Protein AF-A0A1B3PP76-F1 (afdb_monomer_lite)

Secondary structure (DSSP, 8-state):
-----S-TT-SS-GGG-HHHHHHHHHHHHH---HHHHSPTTTTHHHHHHHHHS-EEEEEETTEEEEEES-HHHHHHHHHHHHHHHHHHHHHHT--HHHHHHHHHHHHHTT--

Foldseek 3Di:
DDDDDDCPVPPDDLLPDVVSLVVLCVVCVVDLQCLPPDDFPPCSLVVSLSSPADWDWDDDPPDIDIDGPDPVRSVVSLVSSLVSNCVVCVVPVNDPVRSVVSSVRSVVSPDD

Structure (mmCIF, N/CA/C/O backbone):
data_AF-A0A1B3PP76-F1
#
_entry.id   AF-A0A1B3PP76-F1
#
loop_
_atom_site.group_PDB
_atom_site.id
_atom_site.type_symbol
_atom_site.label_atom_id
_atom_site.label_alt_id
_atom_site.label_comp_id
_atom_site.label_asym_id
_atom_site.label_entity_id
_atom_site.label_seq_id
_atom_site.pdbx_PDB_ins_code
_atom_site.Cartn_x
_atom_site.Cartn_y
_atom_site.Cartn_z
_atom_site.occupancy
_atom_site.B_iso_or_equiv
_atom_site.auth_seq_id
_atom_site.auth_comp_id
_atom_site.auth_asym_id
_atom_site.auth_atom_id
_atom_site.pdbx_PDB_model_num
ATOM 1 N N . MET A 1 1 ? 9.028 4.376 9.061 1.00 67.00 1 MET A N 1
ATOM 2 C CA . MET A 1 1 ? 9.323 4.254 7.620 1.00 67.00 1 MET A CA 1
ATOM 3 C C . MET A 1 1 ? 9.813 2.838 7.383 1.00 67.00 1 MET A C 1
ATOM 5 O O . MET A 1 1 ? 10.667 2.395 8.139 1.00 67.00 1 MET A O 1
ATOM 9 N N . ILE A 1 2 ? 9.229 2.115 6.427 1.00 84.75 2 ILE A N 1
ATOM 10 C CA . ILE A 1 2 ? 9.733 0.795 6.024 1.00 84.75 2 ILE A CA 1
ATOM 11 C C . ILE A 1 2 ? 10.855 0.996 5.006 1.00 84.75 2 ILE A C 1
ATOM 13 O O . ILE A 1 2 ? 10.766 1.895 4.173 1.00 84.75 2 ILE A O 1
ATOM 17 N N . GLN A 1 3 ? 11.913 0.197 5.098 1.00 87.44 3 GLN A N 1
ATOM 18 C CA . GLN A 1 3 ? 13.045 0.247 4.177 1.00 87.44 3 GLN A CA 1
ATOM 19 C C . GLN A 1 3 ? 13.223 -1.119 3.528 1.00 87.44 3 GLN A C 1
ATOM 21 O O . GLN A 1 3 ? 13.145 -2.147 4.199 1.00 87.44 3 GLN A O 1
ATOM 26 N N . VAL A 1 4 ? 13.461 -1.115 2.220 1.00 91.88 4 VAL A N 1
ATOM 27 C CA . VAL A 1 4 ? 13.782 -2.309 1.438 1.00 91.88 4 VAL A CA 1
ATOM 28 C C . VAL A 1 4 ? 15.200 -2.112 0.926 1.00 91.88 4 VAL A C 1
ATOM 30 O O . VAL A 1 4 ? 15.452 -1.179 0.172 1.00 91.88 4 VAL A O 1
ATOM 33 N N . LEU A 1 5 ? 16.127 -2.941 1.400 1.00 92.94 5 LEU A N 1
ATOM 34 C CA . LEU A 1 5 ? 17.564 -2.809 1.144 1.00 92.94 5 LEU A CA 1
ATOM 35 C C . LEU A 1 5 ? 18.060 -3.940 0.238 1.00 92.94 5 LEU A C 1
ATOM 37 O O . LEU A 1 5 ? 17.400 -4.974 0.121 1.00 92.94 5 LEU A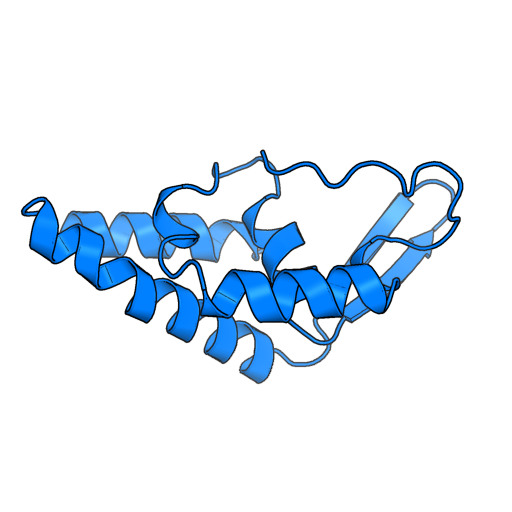 O 1
ATOM 41 N N . GLY A 1 6 ? 19.239 -3.759 -0.365 1.00 94.81 6 GLY A N 1
ATOM 42 C CA . GLY A 1 6 ? 19.883 -4.778 -1.203 1.00 94.81 6 GLY A CA 1
ATOM 43 C C . GLY A 1 6 ? 19.538 -4.687 -2.691 1.00 94.81 6 GLY A C 1
ATOM 44 O O . GLY A 1 6 ? 20.003 -5.516 -3.468 1.00 94.81 6 GLY A O 1
ATOM 45 N N . TYR A 1 7 ? 18.773 -3.669 -3.088 1.00 94.88 7 TYR A N 1
ATOM 46 C CA . TYR A 1 7 ? 18.441 -3.360 -4.484 1.00 94.88 7 TYR A CA 1
ATOM 47 C C . TYR A 1 7 ? 19.105 -2.061 -4.962 1.00 94.88 7 TYR A C 1
ATOM 49 O O . TYR A 1 7 ? 18.756 -1.544 -6.012 1.00 94.88 7 TYR A O 1
ATOM 57 N N . ASP A 1 8 ? 20.093 -1.544 -4.225 1.00 93.00 8 ASP A N 1
ATOM 58 C CA . ASP A 1 8 ? 20.751 -0.255 -4.496 1.00 93.00 8 ASP A CA 1
ATOM 59 C C . ASP A 1 8 ? 21.472 -0.202 -5.857 1.00 93.00 8 ASP A C 1
ATOM 61 O O . ASP A 1 8 ? 21.746 0.872 -6.386 1.00 93.00 8 ASP A O 1
ATOM 65 N N . SER A 1 9 ? 21.808 -1.368 -6.422 1.00 94.94 9 SER A N 1
ATOM 66 C CA . SER A 1 9 ? 22.409 -1.505 -7.758 1.00 94.94 9 SER A CA 1
ATOM 67 C C . SER A 1 9 ? 21.392 -1.817 -8.864 1.00 94.94 9 SER A C 1
ATOM 69 O O . SER A 1 9 ? 21.775 -1.878 -10.033 1.00 94.94 9 SER A O 1
ATOM 71 N N . ASP A 1 10 ? 20.118 -2.045 -8.527 1.00 95.25 10 ASP A N 1
ATOM 72 C CA . ASP A 1 10 ? 19.048 -2.212 -9.511 1.00 95.25 10 ASP A CA 1
ATOM 73 C C . ASP A 1 10 ? 18.562 -0.829 -9.971 1.00 95.25 10 ASP A C 1
ATOM 75 O O . ASP A 1 10 ? 18.354 0.079 -9.173 1.00 95.25 10 ASP A O 1
ATOM 79 N N . HIS A 1 11 ? 18.404 -0.652 -11.280 1.00 92.62 11 HIS A N 1
ATOM 80 C CA . HIS A 1 11 ? 17.971 0.617 -11.875 1.00 92.62 11 HIS A CA 1
ATOM 81 C C . HIS A 1 11 ? 16.442 0.781 -11.872 1.00 92.62 11 HIS A C 1
ATOM 83 O O . HIS A 1 11 ? 15.919 1.840 -12.235 1.00 92.62 11 HIS A O 1
ATOM 89 N N . ARG A 1 12 ? 15.716 -0.289 -11.544 1.00 94.88 12 ARG A N 1
ATOM 90 C CA . ARG A 1 12 ? 14.260 -0.310 -11.435 1.00 94.88 12 ARG A CA 1
ATOM 91 C C . ARG A 1 12 ? 13.831 0.217 -10.070 1.00 94.88 12 ARG A C 1
ATOM 93 O O . ARG A 1 12 ? 14.505 -0.008 -9.070 1.00 94.88 12 ARG A O 1
ATOM 100 N N . GLU A 1 13 ? 12.669 0.855 -10.014 1.00 94.88 13 GLU A N 1
ATOM 101 C CA . GLU A 1 13 ? 12.03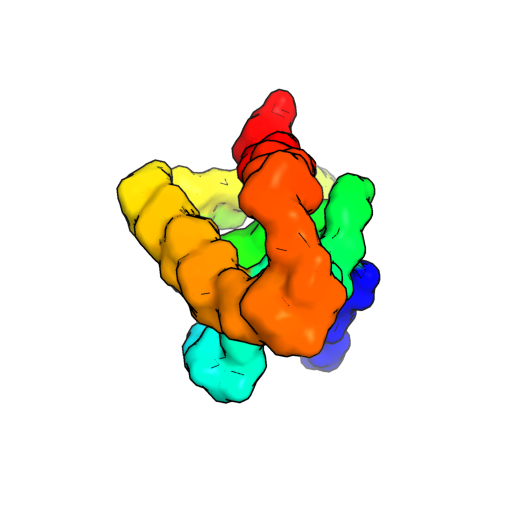2 1.135 -8.728 1.00 94.88 13 GLU A CA 1
ATOM 102 C C . GLU A 1 13 ? 11.568 -0.173 -8.082 1.00 94.88 13 GLU A C 1
ATOM 104 O O . GLU A 1 13 ? 11.219 -1.132 -8.773 1.00 94.88 13 GLU A O 1
ATOM 109 N N . LEU A 1 14 ? 11.463 -0.204 -6.751 1.00 96.69 14 LEU A N 1
ATOM 110 C CA . LEU A 1 14 ? 11.039 -1.399 -6.004 1.00 96.69 14 LEU A CA 1
ATOM 111 C C . LEU A 1 14 ? 9.726 -2.006 -6.534 1.00 96.69 14 LEU A C 1
ATOM 113 O O . LEU A 1 14 ? 9.573 -3.225 -6.588 1.00 96.69 14 LEU A O 1
ATOM 117 N N . ALA A 1 15 ? 8.788 -1.158 -6.965 1.00 96.50 15 ALA A N 1
ATOM 118 C CA . ALA A 1 15 ? 7.498 -1.575 -7.509 1.00 96.50 15 ALA A CA 1
ATOM 119 C C . ALA A 1 15 ? 7.567 -2.213 -8.909 1.00 96.50 15 ALA A C 1
ATOM 121 O O . ALA A 1 15 ? 6.569 -2.784 -9.348 1.00 96.50 15 ALA A O 1
ATOM 122 N N . GLU A 1 16 ? 8.712 -2.155 -9.590 1.00 96.81 16 GLU A N 1
ATOM 123 C CA . GLU A 1 16 ? 8.988 -2.820 -10.871 1.00 96.81 16 GLU A CA 1
ATOM 124 C C . GLU A 1 16 ? 9.790 -4.123 -10.702 1.00 96.81 16 GLU A C 1
ATOM 126 O O . GLU A 1 16 ? 9.954 -4.869 -11.670 1.00 96.81 16 GLU A O 1
ATOM 131 N N . ILE A 1 17 ? 10.284 -4.420 -9.494 1.00 97.69 17 ILE A N 1
ATOM 132 C CA . ILE A 1 17 ? 11.088 -5.614 -9.209 1.00 97.69 17 ILE A CA 1
ATOM 133 C C . ILE A 1 17 ? 10.159 -6.773 -8.793 1.00 97.69 17 ILE A C 1
ATOM 135 O O . ILE A 1 17 ? 9.549 -6.715 -7.719 1.00 97.69 17 ILE A O 1
ATOM 139 N N . PRO A 1 18 ? 10.020 -7.844 -9.606 1.00 96.94 18 PRO A N 1
ATOM 140 C CA . PRO A 1 18 ? 9.039 -8.900 -9.355 1.00 96.94 18 PRO A CA 1
ATOM 141 C C . PRO A 1 18 ? 9.222 -9.622 -8.018 1.00 96.94 18 PRO A C 1
ATOM 143 O O . PRO A 1 18 ? 8.228 -9.885 -7.341 1.00 96.94 18 PRO A O 1
ATOM 146 N N . GLU A 1 19 ? 10.458 -9.922 -7.605 1.00 97.62 19 GLU A N 1
ATOM 147 C CA . GLU A 1 19 ? 10.705 -10.601 -6.330 1.00 97.62 19 GLU A CA 1
ATOM 148 C C . GLU A 1 19 ? 10.333 -9.745 -5.112 1.00 97.6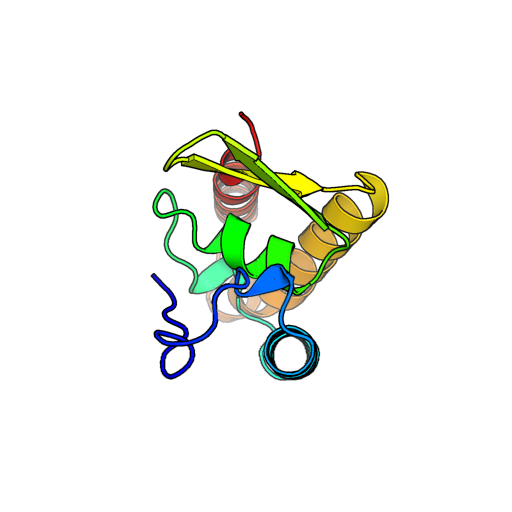2 19 GLU A C 1
ATOM 150 O O . GLU A 1 19 ? 9.793 -10.280 -4.141 1.00 97.62 19 GLU A O 1
ATOM 155 N N . VAL A 1 20 ? 10.526 -8.420 -5.176 1.00 97.75 20 VAL A N 1
ATOM 156 C CA . VAL A 1 20 ? 10.118 -7.495 -4.106 1.00 97.75 20 VAL A CA 1
ATOM 157 C C . VAL A 1 20 ? 8.600 -7.508 -3.977 1.00 97.75 20 VAL A C 1
ATOM 159 O O . VAL A 1 20 ? 8.069 -7.705 -2.883 1.00 97.75 20 VAL A O 1
ATOM 162 N N . ARG A 1 21 ? 7.885 -7.382 -5.099 1.00 98.00 21 ARG A N 1
ATOM 163 C CA . ARG A 1 21 ? 6.418 -7.452 -5.115 1.00 98.00 21 ARG A CA 1
ATOM 164 C C . ARG A 1 21 ? 5.907 -8.789 -4.585 1.00 98.00 21 ARG A C 1
ATOM 166 O O . ARG A 1 21 ? 5.001 -8.815 -3.758 1.00 98.00 21 ARG A O 1
ATOM 173 N N . ALA A 1 22 ? 6.498 -9.902 -5.022 1.00 97.94 22 ALA A N 1
ATOM 174 C CA . ALA A 1 22 ? 6.112 -11.239 -4.573 1.00 97.94 22 ALA A CA 1
ATOM 175 C C . ALA A 1 22 ? 6.340 -11.424 -3.064 1.00 97.94 22 ALA A C 1
ATOM 177 O O . ALA A 1 22 ? 5.493 -11.993 -2.368 1.00 97.94 22 ALA A O 1
ATOM 178 N N . PHE A 1 23 ? 7.456 -10.905 -2.544 1.00 97.62 23 PHE A N 1
ATOM 179 C CA . PHE A 1 23 ? 7.739 -10.896 -1.115 1.00 97.62 23 PHE A CA 1
ATOM 180 C C . PHE A 1 23 ? 6.681 -10.105 -0.340 1.00 97.62 23 PHE A C 1
ATOM 182 O O . PHE A 1 23 ? 6.085 -10.650 0.589 1.00 97.62 23 PHE A O 1
ATOM 189 N N . PHE A 1 24 ? 6.391 -8.866 -0.747 1.00 97.38 24 PHE A N 1
ATOM 190 C CA . PHE A 1 24 ? 5.410 -8.021 -0.062 1.00 97.38 24 PHE A CA 1
ATOM 191 C C . PHE A 1 24 ? 3.979 -8.546 -0.182 1.00 97.38 24 PHE A C 1
ATOM 193 O O . PHE A 1 24 ? 3.242 -8.485 0.795 1.00 97.38 24 PHE A O 1
ATOM 200 N N . ALA A 1 25 ? 3.596 -9.148 -1.309 1.00 96.81 25 ALA A N 1
ATOM 201 C CA . ALA A 1 25 ? 2.296 -9.803 -1.448 1.00 96.81 25 ALA A CA 1
ATOM 202 C C . ALA A 1 25 ? 2.130 -10.971 -0.461 1.00 96.81 25 ALA A C 1
ATOM 204 O O . ALA A 1 25 ? 1.050 -11.187 0.091 1.00 96.81 25 ALA A O 1
ATOM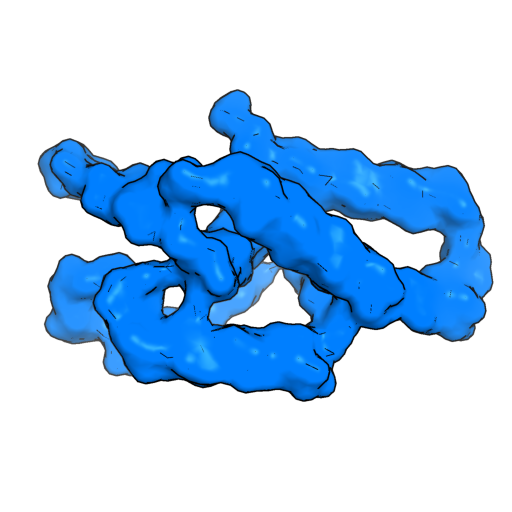 205 N N . ARG A 1 26 ? 3.201 -11.732 -0.195 1.00 97.50 26 ARG A N 1
ATOM 206 C CA . ARG A 1 26 ? 3.185 -12.769 0.843 1.00 97.50 26 ARG A CA 1
ATOM 207 C C . ARG A 1 26 ? 3.162 -12.159 2.242 1.00 97.50 26 ARG A C 1
ATOM 209 O O . ARG A 1 26 ? 2.294 -12.528 3.028 1.00 97.50 26 ARG A O 1
ATOM 216 N N . LEU A 1 27 ? 4.048 -11.207 2.521 1.00 96.06 27 LEU A N 1
ATOM 217 C CA . LEU A 1 27 ? 4.155 -10.571 3.832 1.00 96.06 27 LEU A CA 1
ATOM 218 C C . LEU A 1 27 ? 2.863 -9.840 4.225 1.00 96.06 27 LEU A C 1
ATOM 220 O O . LEU A 1 27 ? 2.447 -9.915 5.374 1.00 96.06 27 LEU A O 1
ATOM 224 N N . ALA A 1 28 ? 2.176 -9.201 3.277 1.00 95.00 28 ALA A N 1
ATOM 225 C CA . ALA A 1 28 ? 0.885 -8.554 3.508 1.00 95.00 28 ALA A CA 1
ATOM 226 C C . ALA A 1 28 ? -0.225 -9.532 3.920 1.00 95.00 28 ALA A C 1
ATOM 228 O O . ALA A 1 28 ? -1.150 -9.153 4.634 1.00 95.00 28 ALA A O 1
ATOM 229 N N . ARG A 1 29 ? -0.129 -10.803 3.510 1.00 92.88 29 ARG A N 1
ATOM 230 C CA . ARG A 1 29 ? -1.052 -11.854 3.962 1.00 92.88 29 ARG A CA 1
ATOM 231 C C . ARG A 1 29 ? -0.691 -12.396 5.341 1.00 92.88 29 ARG A C 1
ATOM 233 O O . ARG A 1 29 ? -1.595 -12.739 6.089 1.00 92.88 29 ARG A O 1
ATOM 240 N N . GLU A 1 30 ? 0.599 -12.487 5.654 1.00 94.88 30 GLU A N 1
ATOM 241 C CA . GLU A 1 30 ? 1.093 -13.024 6.931 1.00 94.88 30 GLU A CA 1
ATOM 242 C C . GLU A 1 30 ? 1.019 -11.997 8.072 1.00 94.88 30 GLU A C 1
ATOM 244 O O . GLU A 1 30 ? 0.817 -12.370 9.225 1.00 94.88 30 GLU A O 1
ATOM 249 N N . TRP A 1 31 ? 1.138 -10.704 7.759 1.00 92.94 31 TRP A N 1
ATOM 250 C CA . TRP A 1 31 ? 1.077 -9.605 8.720 1.00 92.94 31 TRP A CA 1
ATOM 251 C C . TRP A 1 31 ? -0.146 -8.711 8.456 1.00 92.94 31 TRP A C 1
ATOM 253 O O . TRP A 1 31 ? -0.096 -7.867 7.565 1.00 92.94 31 TRP A O 1
ATOM 263 N N . PRO A 1 32 ? -1.252 -8.846 9.209 1.00 89.81 32 PRO A N 1
ATOM 264 C CA . PRO A 1 32 ? -2.485 -8.093 8.956 1.00 89.81 32 PRO A CA 1
ATOM 265 C C . PRO A 1 32 ? -2.469 -6.646 9.480 1.00 89.81 32 PRO A C 1
ATOM 267 O O . PRO A 1 32 ? -3.321 -5.845 9.110 1.00 89.81 32 PRO A O 1
ATOM 270 N N . HIS A 1 33 ? -1.503 -6.273 10.324 1.00 91.06 33 HIS A N 1
ATOM 271 C CA . HIS A 1 33 ? -1.549 -5.029 11.106 1.00 91.06 33 HIS A CA 1
ATOM 272 C C . HIS A 1 33 ? -0.807 -3.844 10.462 1.00 91.06 33 HIS A C 1
ATOM 274 O O . HIS A 1 33 ? -0.336 -2.945 11.158 1.00 91.06 33 HIS A O 1
ATOM 280 N N . TRP A 1 34 ? -0.664 -3.814 9.135 1.00 93.31 34 TRP A N 1
ATOM 281 C CA . TRP A 1 34 ? 0.085 -2.755 8.439 1.00 93.31 34 TRP A CA 1
ATOM 282 C C . TRP A 1 34 ? -0.426 -1.352 8.749 1.00 93.31 34 TRP A C 1
ATOM 284 O O . TRP A 1 34 ? 0.365 -0.473 9.085 1.00 93.31 34 TRP A O 1
ATOM 294 N N . MET A 1 35 ? -1.743 -1.148 8.690 1.00 90.31 35 MET A N 1
ATOM 295 C CA . MET A 1 35 ? -2.331 0.183 8.869 1.00 90.31 35 MET A CA 1
ATOM 296 C C . MET A 1 35 ? -2.133 0.755 10.273 1.00 90.31 35 MET A C 1
ATOM 298 O O . MET A 1 3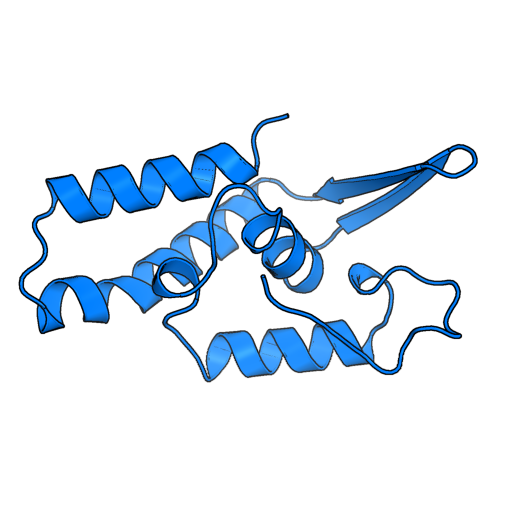5 ? -2.203 1.972 10.431 1.00 90.31 35 MET A O 1
ATOM 302 N N . TRP A 1 36 ? -1.820 -0.102 11.248 1.00 88.06 36 TRP A N 1
ATOM 303 C CA . TRP A 1 36 ? -1.489 0.272 12.618 1.00 88.06 36 TRP A CA 1
ATOM 304 C C . TRP A 1 36 ? -0.034 0.740 12.770 1.00 88.06 36 TRP A C 1
ATOM 306 O O . TRP A 1 36 ? 0.241 1.742 13.420 1.00 88.06 36 TRP A O 1
ATOM 316 N N . PHE A 1 37 ? 0.913 0.014 12.166 1.00 89.31 37 PHE A N 1
ATOM 317 C CA . PHE A 1 37 ? 2.350 0.224 12.391 1.00 89.31 37 PHE A CA 1
ATOM 318 C C . PHE A 1 37 ? 3.031 1.117 11.345 1.00 89.31 37 PHE A C 1
ATOM 320 O O . PHE A 1 37 ? 4.153 1.585 11.565 1.00 89.31 37 PHE A O 1
ATOM 327 N N . LEU A 1 38 ? 2.396 1.359 10.196 1.00 91.88 38 LEU A N 1
ATOM 328 C CA . LEU A 1 38 ? 2.963 2.236 9.178 1.00 91.88 38 LEU A CA 1
ATOM 329 C C . LEU A 1 38 ? 2.902 3.702 9.609 1.00 91.88 38 LEU A C 1
ATOM 331 O O . LEU A 1 38 ? 1.833 4.282 9.786 1.00 91.88 38 LEU A O 1
ATOM 335 N N . HIS A 1 39 ? 4.082 4.314 9.692 1.00 88.19 39 HIS A N 1
ATOM 336 C CA . HIS A 1 39 ? 4.233 5.744 9.944 1.00 88.19 39 HIS A CA 1
ATOM 337 C C . HIS A 1 39 ? 3.531 6.550 8.833 1.00 88.19 39 HIS A C 1
ATOM 339 O O . HIS A 1 39 ? 3.778 6.321 7.646 1.00 88.19 39 HIS A O 1
ATOM 345 N N . ARG A 1 40 ? 2.667 7.483 9.243 1.00 87.81 40 ARG A N 1
ATOM 346 C CA . ARG A 1 40 ? 2.017 8.492 8.392 1.00 87.81 40 ARG A CA 1
ATOM 347 C C . ARG A 1 40 ? 3.015 9.549 7.887 1.00 87.81 40 ARG A C 1
ATOM 349 O O . ARG A 1 40 ? 4.094 9.705 8.445 1.00 87.81 40 ARG A O 1
ATOM 356 N N . HIS A 1 41 ? 2.673 10.267 6.831 1.00 85.19 41 HIS A N 1
ATOM 357 C CA . HIS A 1 41 ? 3.373 11.437 6.281 1.00 85.19 41 HIS A CA 1
ATOM 358 C C . HIS A 1 41 ? 4.819 11.213 5.823 1.00 85.19 41 HIS A C 1
ATOM 360 O O . HIS A 1 41 ? 5.569 12.161 5.601 1.00 85.19 41 HIS A O 1
ATOM 366 N N . VAL A 1 42 ? 5.225 9.953 5.661 1.00 87.81 42 VAL A N 1
ATOM 367 C CA . VAL A 1 42 ? 6.565 9.567 5.186 1.00 87.81 42 VAL A CA 1
ATOM 368 C C . VAL A 1 42 ? 6.503 8.673 3.945 1.00 87.81 42 VAL A C 1
ATOM 370 O O . VAL A 1 42 ? 7.489 8.022 3.607 1.00 87.81 42 VAL A O 1
ATOM 373 N N . GLY A 1 43 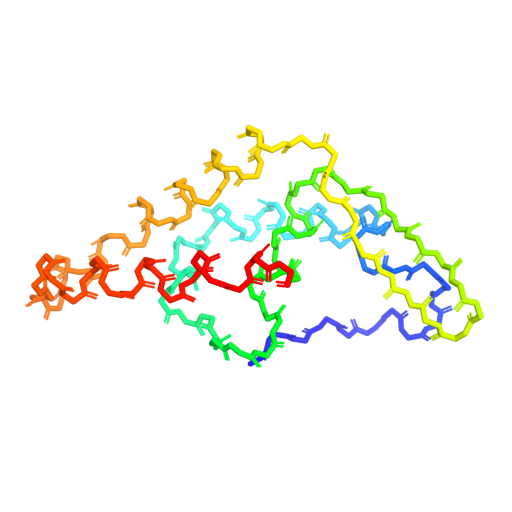? 5.333 8.575 3.301 1.00 89.62 43 GLY A N 1
ATOM 374 C CA . GLY A 1 43 ? 5.132 7.779 2.087 1.00 89.62 43 GLY A CA 1
ATOM 375 C C . GLY A 1 43 ? 5.150 6.262 2.304 1.00 89.62 43 GLY A C 1
ATOM 376 O O . GLY A 1 43 ? 5.181 5.504 1.339 1.00 89.62 43 GLY A O 1
ATOM 377 N N . ALA A 1 44 ? 5.119 5.781 3.552 1.00 92.56 44 ALA A N 1
ATOM 378 C CA . ALA A 1 44 ? 5.187 4.345 3.830 1.00 92.56 44 ALA A CA 1
ATOM 379 C C . ALA A 1 44 ? 3.931 3.592 3.350 1.00 92.56 44 ALA A C 1
ATOM 381 O O . ALA A 1 44 ? 4.043 2.472 2.855 1.00 92.56 44 ALA A O 1
ATOM 382 N N . ILE A 1 45 ? 2.753 4.219 3.455 1.00 93.56 45 ILE A N 1
ATOM 383 C CA . ILE A 1 45 ? 1.495 3.671 2.921 1.00 93.56 45 ILE A CA 1
ATOM 384 C C . ILE A 1 45 ? 1.534 3.652 1.394 1.00 93.56 45 ILE A C 1
ATOM 386 O O . ILE A 1 45 ? 1.227 2.627 0.786 1.00 93.56 45 ILE A O 1
ATOM 390 N N . HIS A 1 46 ? 1.980 4.753 0.784 1.00 93.50 46 HIS A N 1
ATOM 391 C CA . HIS A 1 46 ? 2.144 4.852 -0.663 1.00 93.50 46 HIS A CA 1
ATOM 392 C C . HIS A 1 46 ? 3.068 3.748 -1.200 1.00 93.50 46 HIS A C 1
ATOM 394 O O . HIS A 1 46 ? 2.701 3.046 -2.140 1.00 93.50 46 HIS A O 1
ATOM 400 N N . LEU A 1 47 ? 4.229 3.537 -0.568 1.00 94.62 47 LEU A N 1
ATOM 401 C CA . LEU A 1 47 ? 5.165 2.476 -0.944 1.00 94.62 47 LEU A CA 1
ATOM 402 C C . LEU A 1 47 ? 4.533 1.084 -0.818 1.00 94.62 47 LEU A C 1
ATOM 404 O O . LEU A 1 47 ? 4.612 0.302 -1.763 1.00 94.62 47 LEU A O 1
ATOM 408 N N . LEU A 1 48 ? 3.885 0.772 0.312 1.00 95.88 48 LEU A N 1
ATOM 409 C CA . LEU A 1 48 ? 3.231 -0.528 0.486 1.00 95.88 48 LEU A CA 1
ATOM 410 C C . LEU A 1 48 ? 2.195 -0.775 -0.619 1.00 95.88 48 LEU A C 1
ATOM 412 O O . LEU A 1 48 ? 2.184 -1.841 -1.229 1.00 95.88 48 LEU A O 1
ATOM 416 N N . LEU A 1 49 ? 1.350 0.210 -0.918 1.00 96.19 49 LEU A N 1
ATOM 417 C CA . LEU A 1 49 ? 0.321 0.057 -1.942 1.00 96.19 49 LEU A CA 1
ATOM 418 C C . LEU A 1 49 ? 0.906 -0.029 -3.350 1.00 96.19 49 LEU A C 1
ATOM 420 O O . LEU A 1 49 ? 0.404 -0.818 -4.146 1.00 96.19 49 LEU A O 1
ATOM 424 N N . ALA A 1 50 ? 1.989 0.688 -3.658 1.00 96.31 50 ALA A N 1
ATOM 425 C CA . ALA A 1 50 ? 2.683 0.562 -4.941 1.00 96.31 50 ALA A CA 1
ATOM 426 C C . ALA A 1 50 ? 3.254 -0.853 -5.168 1.00 96.31 50 ALA A C 1
ATOM 428 O O . ALA A 1 50 ? 3.287 -1.354 -6.296 1.00 96.31 50 ALA A O 1
ATOM 429 N N . LEU A 1 51 ? 3.665 -1.522 -4.087 1.00 97.25 51 LEU A N 1
ATOM 430 C CA . LEU A 1 51 ? 4.148 -2.905 -4.110 1.00 97.25 51 LEU A CA 1
ATOM 431 C C . LEU A 1 51 ? 3.015 -3.930 -4.270 1.00 97.25 51 LEU A C 1
ATOM 433 O O . LEU A 1 51 ? 3.239 -4.990 -4.857 1.00 97.25 51 LEU A O 1
ATOM 437 N N . LEU A 1 52 ? 1.812 -3.621 -3.774 1.00 97.44 52 LEU A N 1
ATOM 438 C CA . LEU A 1 52 ? 0.656 -4.526 -3.795 1.00 97.44 52 LEU A CA 1
ATOM 439 C C . LEU A 1 52 ? -0.252 -4.342 -5.021 1.00 97.44 52 LEU A C 1
ATOM 441 O O . LEU A 1 52 ? -0.809 -5.322 -5.508 1.00 97.44 52 LEU A O 1
ATOM 445 N N . CYS A 1 53 ? -0.370 -3.126 -5.552 1.00 97.94 53 CYS A N 1
ATOM 446 C CA . CYS A 1 53 ? -1.263 -2.790 -6.665 1.00 97.94 53 CYS A CA 1
ATOM 447 C C . CYS A 1 53 ? -0.510 -2.704 -7.995 1.00 97.94 53 CYS A C 1
ATOM 449 O O . CYS A 1 53 ? 0.723 -2.613 -8.035 1.00 97.94 53 CYS A O 1
ATOM 451 N N . LYS A 1 54 ? -1.241 -2.700 -9.110 1.00 97.31 54 LYS A N 1
ATOM 452 C CA . LYS A 1 54 ? -0.675 -2.427 -10.432 1.00 97.31 54 LYS A CA 1
ATOM 453 C C . LYS A 1 54 ? -0.363 -0.943 -10.553 1.00 97.31 54 LYS A C 1
ATOM 455 O O . LYS A 1 54 ? -1.248 -0.090 -10.458 1.00 97.31 54 LYS A O 1
ATOM 460 N N . VAL A 1 55 ? 0.904 -0.650 -10.815 1.00 97.38 55 VAL A N 1
ATOM 461 C CA . VAL A 1 55 ? 1.390 0.718 -10.962 1.00 97.38 55 VAL A CA 1
ATOM 462 C C . VAL A 1 55 ? 2.194 0.896 -12.237 1.00 97.38 55 VAL A C 1
ATOM 464 O O . VAL A 1 55 ? 2.752 -0.058 -12.782 1.00 97.38 55 VAL A O 1
ATOM 467 N N . LYS A 1 56 ? 2.276 2.143 -12.688 1.00 96.94 56 LYS A N 1
ATOM 468 C CA . LYS A 1 56 ? 3.206 2.592 -13.714 1.00 96.94 56 LYS A CA 1
ATOM 469 C C . LYS A 1 56 ? 4.157 3.617 -13.116 1.00 96.94 56 LYS A C 1
ATOM 471 O O . LYS A 1 56 ? 3.730 4.588 -12.496 1.00 96.94 56 LYS A O 1
ATOM 476 N N . ILE A 1 57 ? 5.448 3.394 -13.331 1.00 96.38 57 ILE A N 1
ATOM 477 C CA . ILE A 1 57 ? 6.500 4.306 -12.896 1.00 96.38 57 ILE A CA 1
ATOM 478 C C . ILE A 1 57 ? 6.772 5.325 -14.001 1.00 96.38 57 ILE A C 1
ATOM 480 O O . ILE A 1 57 ? 7.155 4.977 -15.120 1.00 96.38 57 ILE A O 1
ATOM 484 N N . HIS A 1 58 ? 6.580 6.598 -13.675 1.00 95.69 58 HIS A N 1
ATOM 485 C CA . HIS A 1 58 ? 6.896 7.737 -14.529 1.00 95.69 58 HIS A CA 1
ATOM 486 C C . HIS A 1 58 ? 8.254 8.302 -14.146 1.00 95.69 58 HIS A C 1
ATOM 488 O O . HIS A 1 58 ? 8.509 8.567 -12.976 1.00 95.69 58 HIS A O 1
ATOM 494 N N . ARG A 1 59 ? 9.118 8.526 -15.134 1.00 94.75 59 ARG A N 1
ATOM 495 C CA . ARG A 1 59 ? 10.461 9.083 -14.933 1.00 94.75 59 ARG A CA 1
ATOM 496 C C . ARG A 1 59 ? 10.590 10.397 -15.695 1.00 94.75 59 ARG A C 1
ATOM 498 O O . ARG A 1 59 ? 10.319 10.439 -16.895 1.00 94.75 59 ARG A O 1
ATOM 505 N N . ARG A 1 60 ? 11.015 11.466 -15.019 1.00 91.50 60 ARG A N 1
ATOM 506 C CA . ARG A 1 60 ? 11.284 12.785 -15.613 1.00 91.50 60 ARG A CA 1
ATOM 507 C C . ARG A 1 60 ? 12.563 13.371 -15.016 1.00 91.50 60 ARG A C 1
ATOM 509 O O . ARG A 1 60 ? 12.544 13.953 -13.935 1.00 91.50 60 ARG A O 1
ATOM 516 N N . GLY A 1 61 ? 13.673 13.254 -15.744 1.00 88.00 61 GLY A N 1
ATOM 517 C CA . GLY A 1 61 ? 14.986 13.668 -15.240 1.00 88.00 61 GLY A CA 1
ATOM 518 C C . GLY A 1 61 ? 15.375 12.846 -14.011 1.00 88.00 61 GLY A C 1
ATOM 519 O O . GLY A 1 61 ? 15.369 11.622 -14.076 1.00 88.00 61 GLY A O 1
ATOM 520 N N . SER A 1 62 ? 15.674 13.516 -12.899 1.00 86.06 62 SER A N 1
ATOM 521 C CA . SER A 1 62 ? 15.958 12.879 -11.605 1.00 86.06 62 SER A CA 1
ATOM 522 C C . SER A 1 62 ? 14.708 12.576 -10.770 1.00 86.06 62 SER A C 1
ATOM 524 O O . SER A 1 62 ? 14.838 12.094 -9.650 1.00 86.06 62 SER A O 1
ATOM 526 N N . SER A 1 63 ? 13.508 12.908 -11.257 1.00 87.38 63 SER A N 1
ATOM 527 C CA . SER A 1 63 ? 12.256 12.686 -10.531 1.00 87.38 63 SER A CA 1
ATOM 528 C C . SER A 1 63 ? 11.556 11.420 -11.011 1.00 87.38 63 SER A C 1
ATOM 530 O O . SER A 1 63 ? 11.347 11.238 -12.214 1.00 87.38 63 SER A O 1
ATOM 532 N N . THR A 1 64 ? 11.123 10.603 -10.055 1.00 90.81 64 THR A N 1
ATOM 533 C CA . THR A 1 64 ? 10.270 9.436 -10.287 1.00 90.81 64 THR A CA 1
ATOM 534 C C . THR A 1 64 ? 8.904 9.655 -9.636 1.00 90.81 64 THR A C 1
ATOM 536 O O . THR A 1 64 ? 8.821 10.204 -8.539 1.00 90.81 64 THR A O 1
ATOM 539 N N . GLY A 1 65 ? 7.830 9.247 -10.311 1.00 91.88 65 GLY A N 1
ATOM 540 C CA . GLY A 1 65 ? 6.466 9.255 -9.787 1.00 91.88 65 GLY A CA 1
ATOM 541 C C . GLY A 1 65 ? 5.759 7.927 -10.039 1.00 91.88 65 GLY A C 1
ATOM 542 O O . GLY A 1 65 ? 6.065 7.227 -11.003 1.00 91.88 65 GLY A O 1
ATOM 543 N N . THR A 1 66 ? 4.792 7.598 -9.190 1.00 94.56 66 THR A N 1
ATOM 544 C CA . THR A 1 66 ? 4.024 6.350 -9.264 1.00 94.56 66 THR A CA 1
ATOM 545 C C . THR A 1 66 ? 2.574 6.660 -9.614 1.00 94.56 66 THR A C 1
ATOM 547 O O . THR A 1 66 ? 1.912 7.423 -8.916 1.00 94.56 66 THR A O 1
ATOM 550 N N . GLU A 1 67 ? 2.068 6.054 -10.684 1.00 95.25 67 GLU A N 1
ATOM 551 C CA . GLU A 1 67 ? 0.652 6.082 -11.057 1.00 95.25 67 GLU A CA 1
ATOM 552 C C . GLU A 1 67 ? 0.005 4.740 -10.710 1.00 95.25 67 GLU A C 1
ATOM 554 O O . GLU A 1 67 ? 0.467 3.695 -11.168 1.00 95.25 67 GLU A O 1
ATOM 559 N N . PHE A 1 68 ? -1.086 4.763 -9.946 1.00 96.38 68 PHE A N 1
ATOM 560 C CA . PHE A 1 68 ? -1.930 3.589 -9.727 1.00 96.38 68 PHE A CA 1
ATOM 561 C C . PHE A 1 68 ? -2.861 3.388 -10.923 1.00 96.38 68 PHE A C 1
ATOM 563 O O . PHE A 1 68 ? -3.654 4.269 -11.248 1.00 96.38 68 PHE A O 1
ATOM 570 N N . LEU A 1 69 ? -2.764 2.228 -11.577 1.00 97.25 69 LEU A N 1
ATOM 571 C CA . LEU A 1 69 ? -3.454 1.972 -12.846 1.00 97.25 69 LEU A CA 1
ATOM 572 C C . LEU A 1 69 ? -4.943 1.649 -12.678 1.00 97.25 69 LEU A C 1
ATOM 574 O O . LEU A 1 69 ? -5.723 1.861 -13.604 1.00 97.25 69 LEU A O 1
ATOM 578 N N . ASP A 1 70 ? -5.341 1.134 -11.513 1.00 96.12 70 ASP A N 1
ATOM 579 C CA . ASP A 1 70 ? -6.730 0.810 -11.199 1.00 96.12 70 ASP A CA 1
ATOM 580 C C . ASP A 1 70 ? -7.113 1.338 -9.810 1.00 96.12 70 ASP A C 1
ATOM 582 O O . ASP A 1 70 ? -6.672 0.845 -8.771 1.00 96.12 70 ASP A O 1
ATOM 586 N N . ARG A 1 71 ? -7.982 2.353 -9.797 1.00 93.31 71 ARG A N 1
ATOM 587 C CA . ARG A 1 71 ? -8.515 2.954 -8.566 1.00 93.31 71 ARG A CA 1
ATOM 588 C C . ARG A 1 71 ? -9.366 1.991 -7.738 1.00 93.31 71 ARG A C 1
ATOM 590 O O . ARG A 1 71 ? -9.434 2.158 -6.525 1.00 93.31 71 ARG A O 1
ATOM 597 N N . HIS A 1 72 ? -10.029 1.018 -8.364 1.00 95.88 72 HIS A N 1
ATOM 598 C CA . HIS A 1 72 ? -10.842 0.041 -7.640 1.00 95.88 72 HIS A CA 1
ATOM 599 C C . HIS A 1 72 ? -9.953 -1.006 -6.974 1.00 95.88 72 HIS A C 1
ATOM 601 O O . HIS A 1 72 ? -10.220 -1.366 -5.833 1.00 95.88 72 HIS A O 1
ATOM 607 N N . GLU A 1 73 ? -8.875 -1.436 -7.639 1.00 97.31 73 GLU A N 1
ATOM 608 C CA . GLU A 1 73 ? -7.846 -2.291 -7.030 1.00 97.31 73 GLU A CA 1
ATOM 609 C C . GLU A 1 73 ? -7.216 -1.596 -5.819 1.00 97.31 73 GLU A C 1
ATOM 611 O O . GLU A 1 73 ? -7.172 -2.174 -4.735 1.00 97.31 73 GLU A O 1
ATOM 616 N N . LEU A 1 74 ? -6.811 -0.331 -5.977 1.00 96.19 74 LEU A N 1
ATOM 617 C CA . LEU A 1 74 ? -6.243 0.467 -4.892 1.00 96.19 74 LEU A CA 1
ATOM 618 C C . LEU A 1 74 ? -7.204 0.584 -3.699 1.00 96.19 74 LEU A C 1
ATOM 620 O O . LEU A 1 74 ? -6.813 0.325 -2.561 1.00 96.19 74 LEU A O 1
ATOM 624 N N . ALA A 1 75 ? -8.465 0.943 -3.957 1.00 94.12 75 ALA A N 1
ATOM 625 C CA . ALA A 1 75 ? -9.481 1.076 -2.917 1.00 94.12 75 ALA A CA 1
ATOM 626 C C . ALA A 1 75 ? -9.779 -0.263 -2.226 1.00 94.12 75 ALA A C 1
ATOM 628 O O . ALA A 1 75 ? -9.862 -0.314 -1.000 1.00 94.12 75 ALA A O 1
ATOM 629 N N . ALA A 1 76 ? -9.894 -1.352 -2.991 1.00 96.25 76 ALA A N 1
ATOM 630 C CA . ALA A 1 76 ? -10.121 -2.687 -2.448 1.00 96.25 76 ALA A CA 1
ATOM 631 C C . ALA A 1 76 ? -8.945 -3.144 -1.577 1.00 96.25 76 ALA A C 1
ATOM 633 O O . ALA A 1 76 ? -9.161 -3.657 -0.481 1.00 96.25 76 ALA A O 1
ATOM 634 N N . GLN A 1 77 ? -7.708 -2.911 -2.023 1.00 96.56 77 GLN A N 1
ATOM 635 C CA . GLN A 1 77 ? -6.520 -3.289 -1.266 1.00 96.56 77 GLN A CA 1
ATOM 636 C C . GLN A 1 77 ? -6.368 -2.466 0.017 1.00 96.56 77 GLN A C 1
ATOM 638 O O . GLN A 1 77 ? -5.959 -3.004 1.045 1.00 96.56 77 GLN A O 1
ATOM 643 N N . MET A 1 78 ? -6.722 -1.181 -0.021 1.00 94.50 78 MET A N 1
ATOM 644 C CA . MET A 1 78 ? -6.757 -0.332 1.166 1.00 94.50 78 MET A CA 1
ATOM 645 C C . MET A 1 78 ? -7.813 -0.817 2.171 1.00 94.50 78 MET A C 1
ATOM 647 O O . MET A 1 78 ? -7.499 -1.019 3.343 1.00 94.50 78 MET A O 1
ATOM 651 N N . ALA A 1 79 ? -9.046 -1.049 1.711 1.00 93.38 79 ALA A N 1
ATOM 652 C CA . ALA A 1 79 ? -10.139 -1.531 2.554 1.00 93.38 79 ALA A CA 1
ATOM 653 C C . ALA A 1 79 ? -9.802 -2.879 3.211 1.00 93.38 79 ALA A C 1
ATOM 655 O O . ALA A 1 79 ? -10.019 -3.060 4.406 1.00 93.38 79 ALA A O 1
ATOM 656 N N . ASP A 1 80 ? -9.199 -3.791 2.450 1.00 95.19 80 ASP A N 1
ATOM 657 C CA . ASP A 1 80 ? -8.721 -5.082 2.938 1.00 95.19 80 ASP A CA 1
ATOM 658 C C . ASP A 1 80 ? -7.662 -4.936 4.049 1.00 95.19 80 ASP A C 1
ATOM 660 O O . ASP A 1 80 ? -7.752 -5.597 5.085 1.00 95.19 80 ASP A O 1
ATOM 664 N N . LEU A 1 81 ? -6.690 -4.030 3.888 1.00 94.38 81 LEU A N 1
ATOM 665 C CA . LEU A 1 81 ? -5.660 -3.776 4.904 1.00 94.38 81 LEU A CA 1
ATOM 666 C C . LEU A 1 81 ? -6.237 -3.147 6.181 1.00 94.38 81 LEU A C 1
ATOM 668 O O . LEU A 1 81 ? -5.791 -3.493 7.276 1.00 94.38 81 LEU A O 1
ATOM 672 N N . PHE A 1 82 ? -7.233 -2.262 6.070 1.00 91.31 82 PHE A N 1
ATOM 673 C CA . PHE A 1 82 ? -7.945 -1.734 7.238 1.00 91.31 82 PHE A CA 1
ATOM 674 C C . PHE A 1 82 ? -8.746 -2.813 7.950 1.00 91.31 82 PHE A C 1
ATOM 676 O O . PHE A 1 82 ? -8.580 -3.000 9.152 1.00 91.31 82 PHE A O 1
ATOM 683 N N . GLN A 1 83 ? -9.553 -3.571 7.206 1.00 91.44 83 GLN A N 1
ATOM 684 C CA . GLN A 1 83 ? -10.388 -4.627 7.769 1.00 91.44 83 GLN A CA 1
ATOM 685 C C . GLN A 1 83 ? -9.553 -5.643 8.557 1.00 91.44 83 GLN A C 1
ATOM 687 O O . GLN A 1 83 ? -9.936 -6.050 9.651 1.00 91.44 83 GLN A O 1
ATOM 692 N N . ARG A 1 84 ? -8.382 -6.021 8.038 1.00 91.12 84 ARG A N 1
ATOM 693 C CA . ARG A 1 84 ? -7.435 -6.907 8.735 1.00 91.12 84 ARG A CA 1
ATOM 694 C C . ARG A 1 84 ? -6.802 -6.258 9.969 1.00 91.12 84 ARG A C 1
ATOM 696 O O . ARG A 1 84 ? -6.500 -6.947 10.942 1.00 91.12 84 ARG A O 1
ATOM 703 N N . GLY A 1 85 ? -6.615 -4.941 9.943 1.00 88.50 85 GLY A N 1
ATOM 704 C CA . GLY A 1 85 ? -6.120 -4.152 11.067 1.00 88.50 85 GLY A CA 1
ATOM 705 C C . GLY A 1 85 ? -7.126 -3.999 12.212 1.00 88.50 85 GLY A C 1
ATOM 706 O O . GLY A 1 85 ? -6.693 -3.850 13.354 1.00 88.50 85 GLY A O 1
ATOM 707 N N . ASN A 1 86 ? -8.433 -4.102 11.941 1.00 86.56 86 ASN A N 1
ATOM 708 C CA . ASN A 1 86 ? -9.496 -3.853 12.925 1.00 86.56 86 ASN A CA 1
ATOM 709 C C . ASN A 1 86 ? -9.423 -4.742 14.174 1.00 86.56 86 ASN A C 1
ATOM 711 O O . ASN A 1 86 ? -9.833 -4.306 15.246 1.00 86.56 86 ASN A O 1
ATOM 715 N N . ALA A 1 87 ? -8.828 -5.935 14.080 1.00 86.69 87 ALA A N 1
ATOM 716 C CA . ALA A 1 87 ? -8.581 -6.789 15.245 1.00 86.69 87 ALA A CA 1
ATOM 717 C C . ALA A 1 87 ? -7.775 -6.073 16.351 1.00 86.69 87 ALA A C 1
ATOM 719 O O . ALA A 1 87 ? -7.937 -6.375 17.530 1.00 86.69 87 ALA A O 1
ATOM 720 N N . MET A 1 88 ? -6.929 -5.099 15.994 1.00 87.25 88 MET A N 1
ATOM 721 C CA . MET A 1 88 ? -6.209 -4.270 16.967 1.00 87.25 88 MET A CA 1
ATOM 722 C C . MET A 1 88 ? -7.137 -3.289 17.684 1.00 87.25 88 MET A C 1
ATOM 724 O O . MET A 1 88 ? -6.955 -3.045 18.873 1.00 87.25 88 MET A O 1
ATOM 728 N N . PHE A 1 89 ? -8.143 -2.747 16.994 1.00 86.50 89 PHE A N 1
ATOM 729 C CA . PHE A 1 89 ? -9.109 -1.853 17.627 1.00 86.50 89 PHE A CA 1
ATOM 730 C C . PHE A 1 89 ? -9.904 -2.585 18.707 1.00 86.50 89 PHE A C 1
ATOM 732 O O . PHE A 1 89 ? -10.012 -2.094 19.829 1.00 86.50 89 PHE A O 1
ATOM 739 N N . GLU A 1 90 ? -10.348 -3.805 18.404 1.00 84.69 90 GLU A N 1
ATOM 740 C CA . GLU A 1 90 ? -11.013 -4.678 19.374 1.00 84.69 90 GLU A CA 1
ATOM 741 C C . GLU A 1 90 ? -10.084 -5.056 20.536 1.00 84.69 90 GLU A C 1
ATOM 743 O O . GLU A 1 90 ? -10.469 -4.941 21.699 1.00 84.69 90 GLU A O 1
ATOM 748 N N . ALA A 1 91 ? -8.844 -5.463 20.242 1.00 90.25 91 ALA A N 1
ATOM 749 C CA . ALA A 1 91 ? -7.903 -5.932 21.259 1.00 90.25 91 ALA A CA 1
ATOM 750 C C . ALA A 1 91 ? -7.505 -4.852 22.279 1.00 90.25 91 ALA A C 1
ATOM 752 O O . ALA A 1 91 ? -7.236 -5.178 23.436 1.00 90.25 91 ALA A O 1
ATOM 753 N N . PHE A 1 92 ? -7.459 -3.582 21.864 1.00 90.88 92 PHE A N 1
ATOM 754 C CA . PHE A 1 92 ? -7.009 -2.466 22.703 1.00 90.88 92 PHE A CA 1
ATOM 755 C C . PHE A 1 92 ? -8.134 -1.508 23.124 1.00 90.88 92 PHE A C 1
ATOM 757 O O . PHE A 1 92 ? -7.852 -0.500 23.767 1.00 90.88 92 PHE A O 1
ATOM 764 N N . GLY A 1 93 ? -9.396 -1.830 22.816 1.00 90.06 93 GLY A N 1
ATOM 765 C CA . GLY A 1 93 ? -10.557 -1.035 23.233 1.00 90.06 93 GLY A CA 1
ATOM 766 C C . GLY A 1 93 ? -10.622 0.344 22.576 1.00 90.06 93 GLY A C 1
ATOM 767 O O . GLY A 1 93 ? -11.028 1.313 23.213 1.00 90.06 93 GLY A O 1
ATOM 768 N N . ILE A 1 94 ? -10.189 0.434 21.322 1.00 88.19 94 ILE A N 1
ATOM 769 C CA . ILE A 1 94 ? -10.131 1.686 20.566 1.00 88.19 94 ILE A CA 1
ATOM 770 C C . ILE A 1 94 ? -11.524 2.008 20.051 1.00 88.19 94 ILE A C 1
ATOM 772 O O . ILE A 1 94 ? -12.213 1.140 19.512 1.00 88.19 94 ILE A O 1
ATOM 776 N N . SER A 1 95 ? -11.943 3.255 20.236 1.00 90.50 95 SER A N 1
ATOM 777 C CA . SER A 1 95 ? -13.270 3.698 19.829 1.00 90.50 95 SER A CA 1
ATOM 778 C C . SER A 1 95 ? -13.417 3.746 18.308 1.00 90.50 95 SER A C 1
ATOM 780 O O . SER A 1 95 ? -12.451 3.923 17.564 1.00 90.50 95 SER A O 1
ATOM 782 N N . GLU A 1 96 ? -14.662 3.662 17.841 1.00 86.88 96 GLU A N 1
ATOM 783 C CA . GLU A 1 96 ? -14.998 3.813 16.422 1.00 86.88 96 GLU A CA 1
ATOM 784 C C . GLU A 1 96 ? -14.508 5.156 15.859 1.00 86.88 96 GLU A C 1
ATOM 786 O O . GLU A 1 96 ? -13.921 5.187 14.783 1.00 86.88 96 GLU A O 1
ATOM 791 N N . SER A 1 97 ? -14.624 6.243 16.631 1.00 90.25 97 SER A N 1
ATOM 792 C CA . SER A 1 97 ? -14.109 7.561 16.240 1.00 90.25 97 SER A CA 1
ATOM 793 C C . SER A 1 97 ? -12.588 7.599 16.069 1.00 90.25 97 SER A C 1
ATOM 795 O O . SER A 1 97 ? -12.079 8.282 15.183 1.00 90.25 97 SER A O 1
ATOM 797 N N . GLU A 1 98 ? -11.835 6.871 16.897 1.00 89.44 98 GLU A N 1
ATOM 798 C CA . GLU A 1 98 ? -10.375 6.785 16.759 1.00 89.44 98 GLU A CA 1
ATOM 799 C C . GLU A 1 98 ? -9.977 5.908 15.563 1.00 89.44 98 GLU A C 1
ATOM 801 O O . GLU A 1 98 ? -9.014 6.218 14.855 1.00 89.44 98 GLU A O 1
ATOM 806 N N . ALA A 1 99 ? -10.730 4.834 15.308 1.00 86.94 99 ALA A N 1
ATOM 807 C CA . ALA A 1 99 ? -10.548 3.986 14.135 1.00 86.94 99 ALA A CA 1
ATOM 808 C C . ALA A 1 99 ? -10.829 4.752 12.830 1.00 86.94 99 ALA A C 1
ATOM 810 O O . ALA A 1 99 ? -10.041 4.665 11.885 1.00 86.94 99 ALA A O 1
ATOM 811 N N . GLU A 1 100 ? -11.902 5.544 12.796 1.00 88.38 100 GLU A N 1
ATOM 812 C CA . GLU A 1 100 ? -12.271 6.400 11.666 1.00 88.38 100 GLU A CA 1
ATOM 813 C C . GLU A 1 100 ? -11.200 7.464 11.402 1.00 88.38 100 GLU A C 1
ATOM 815 O O . GLU A 1 100 ? -10.672 7.531 10.292 1.00 88.38 100 GLU A O 1
ATOM 820 N N . ALA A 1 101 ? -10.759 8.193 12.433 1.00 89.44 101 ALA A N 1
ATOM 821 C CA . ALA A 1 101 ? -9.677 9.173 12.302 1.00 89.44 101 ALA A CA 1
ATOM 822 C C . ALA A 1 101 ? -8.366 8.538 11.792 1.00 89.44 101 ALA A C 1
ATOM 824 O O . ALA A 1 101 ? -7.648 9.112 10.965 1.00 89.44 101 ALA A O 1
ATOM 825 N N . SER A 1 102 ? -8.049 7.320 12.247 1.00 87.56 102 SER A N 1
ATOM 826 C CA . SER A 1 102 ? -6.899 6.564 11.740 1.00 87.56 102 SER A CA 1
ATOM 827 C C . SER A 1 102 ? -7.058 6.206 10.259 1.00 87.56 102 SER A C 1
ATOM 829 O O . SER A 1 102 ? -6.096 6.347 9.496 1.00 87.56 102 SER A O 1
ATOM 831 N N . CYS A 1 103 ? -8.259 5.797 9.840 1.00 87.44 103 CYS A N 1
ATOM 832 C CA . CYS A 1 103 ? -8.589 5.493 8.450 1.00 87.44 103 CYS A CA 1
ATOM 833 C C . CYS A 1 103 ? -8.439 6.720 7.543 1.00 87.44 103 CYS A C 1
ATOM 835 O O . CYS A 1 103 ? -7.712 6.672 6.547 1.00 87.44 103 CYS A O 1
ATOM 837 N N . GLU A 1 104 ? -9.037 7.846 7.931 1.00 89.44 104 GLU A N 1
ATOM 838 C CA . GLU A 1 104 ? -8.947 9.117 7.207 1.00 89.44 104 GLU A CA 1
ATOM 839 C C . GLU A 1 104 ? -7.493 9.564 7.024 1.00 89.44 104 GLU A C 1
ATOM 841 O O . GLU A 1 104 ? -7.083 9.899 5.909 1.00 89.44 104 GLU A O 1
ATOM 846 N N . SER A 1 105 ? -6.680 9.483 8.087 1.00 88.88 105 SER A N 1
ATOM 847 C CA . SER A 1 105 ? -5.258 9.852 8.031 1.00 88.88 105 SER A CA 1
ATOM 848 C C . SER A 1 105 ? -4.464 9.022 7.018 1.00 88.88 105 SER A C 1
ATOM 850 O O . SER A 1 105 ? -3.549 9.529 6.374 1.00 88.88 105 SER A O 1
ATOM 852 N N . ALA A 1 106 ? -4.808 7.743 6.860 1.00 87.94 106 ALA A N 1
ATOM 853 C CA . ALA A 1 106 ? -4.138 6.846 5.929 1.00 87.94 106 ALA A CA 1
ATOM 854 C C . ALA A 1 106 ? -4.637 7.023 4.489 1.00 87.94 106 ALA A C 1
ATOM 856 O O . ALA A 1 106 ? -3.836 6.940 3.559 1.00 87.94 106 ALA A O 1
ATOM 857 N N . CYS A 1 107 ? -5.922 7.325 4.290 1.00 86.44 107 CYS A N 1
ATOM 858 C CA . CYS A 1 107 ? -6.460 7.696 2.981 1.00 86.44 107 CYS A CA 1
ATOM 859 C C . CYS A 1 107 ? -5.855 9.010 2.460 1.00 86.44 107 CYS A C 1
ATOM 861 O O . CYS A 1 107 ? -5.582 9.123 1.264 1.00 86.44 107 CYS A O 1
ATOM 863 N N . ALA A 1 108 ? -5.584 9.973 3.347 1.00 87.44 108 ALA A N 1
ATOM 864 C CA . ALA A 1 108 ? -4.964 11.249 2.991 1.00 87.44 108 ALA A CA 1
ATOM 865 C C . ALA A 1 108 ? -3.561 11.100 2.366 1.00 87.44 108 ALA A C 1
ATOM 867 O O . ALA A 1 108 ? -3.177 11.927 1.547 1.00 87.44 108 ALA A O 1
ATOM 868 N N . GLU A 1 109 ? -2.821 10.023 2.667 1.00 83.75 109 GLU A N 1
ATOM 869 C CA . GLU A 1 109 ? -1.493 9.744 2.080 1.00 83.75 109 GLU A CA 1
ATOM 870 C C . GLU A 1 109 ? -1.520 9.456 0.570 1.00 83.75 109 GLU A C 1
ATOM 872 O O . GLU A 1 109 ? -0.470 9.394 -0.071 1.00 83.75 109 GLU A O 1
ATOM 877 N N . LEU A 1 110 ? -2.701 9.202 0.004 1.00 79.31 110 LEU A N 1
ATOM 878 C CA . LEU A 1 110 ? -2.875 8.875 -1.411 1.00 79.31 110 LEU A CA 1
ATOM 879 C C . LEU A 1 110 ? -3.454 10.023 -2.233 1.00 79.31 110 LEU A C 1
ATOM 881 O O . LEU A 1 110 ? -3.591 9.888 -3.451 1.00 79.31 110 LEU A O 1
ATOM 885 N N . VAL A 1 111 ? -3.813 11.126 -1.580 1.00 75.56 111 VAL A N 1
ATOM 886 C CA . VAL A 1 111 ? -4.294 12.326 -2.258 1.00 75.56 111 VAL A CA 1
ATOM 887 C C . VAL A 1 111 ? -3.073 13.129 -2.741 1.00 75.56 111 VAL A C 1
ATOM 889 O O . VAL A 1 111 ? -2.129 13.281 -1.964 1.00 75.56 111 VAL A O 1
ATOM 892 N N . PRO A 1 112 ? -3.048 13.589 -4.009 1.00 59.50 112 PRO A N 1
ATOM 893 C CA . PRO A 1 112 ? -1.972 14.428 -4.546 1.00 59.50 112 PRO A CA 1
ATOM 894 C C . PRO A 1 112 ? -1.781 15.760 -3.815 1.00 59.50 112 PRO A C 1
ATOM 896 O O . PRO A 1 112 ? -2.793 16.328 -3.343 1.00 59.50 112 PRO A O 1
#

Radius of gyration: 14.82 Å; chains: 1; bounding box: 37×28×39 Å

Sequence (112 aa):
MIQVLGYDSDHRELAEIPEVRAFFARLAREWPHWMWFLHRHVGAIHLLLALLCKVKIHRRGSSTGTEFLDRHELAAQMADLFQRGNAMFEAFGISESEAEASCESACAELVP

pLDDT: mean 91.72, std 5.83, range [59.5, 98.0]